Protein AF-A0A7J3XYF5-F1 (afdb_monomer_lite)

Sequence (61 aa):
MSSMVSEYASLWRDSLKILEDAYIGGRYLAKTYERVDVEKALRAVEELFRVIEVVEHNVFS

Organism: NCBI:txid1200300

Secondary structure (DSSP, 8-state):
-HHHHHHHHHHSHHHHHHHHHHHHHHHHS-----HHHHHHHHHHHHHHHHHHHHHHHHHH-

Radius of gyration: 13.87 Å; chains: 1; bounding box: 31×18×39 Å

pLDDT: mean 85.31, std 5.77, range [58.66, 92.81]

Foldseek 3Di:
DVVLVVVLCVVCVVLVVLVVCCVCCVPPNVDDDDPVSVVSNVVNVVVVVVSVVVVCVVPPD

Structure (mmCIF, N/CA/C/O backbone):
data_AF-A0A7J3XYF5-F1
#
_entry.id   AF-A0A7J3XYF5-F1
#
loop_
_atom_site.group_PDB
_atom_site.id
_atom_site.type_symbol
_atom_site.label_atom_id
_atom_site.label_alt_id
_atom_site.label_comp_id
_atom_site.label_asym_id
_atom_site.label_entity_id
_atom_site.label_seq_id
_atom_site.pdbx_PDB_ins_code
_atom_site.Cartn_x
_atom_site.Cartn_y
_atom_site.Cartn_z
_atom_site.occupancy
_atom_site.B_iso_or_equiv
_atom_site.auth_seq_id
_atom_site.auth_comp_id
_atom_site.auth_asym_id
_atom_site.auth_atom_id
_atom_site.pdbx_PDB_model_num
ATOM 1 N N . MET A 1 1 ? -10.248 7.132 16.346 1.00 58.66 1 MET A N 1
ATOM 2 C CA . MET A 1 1 ? -10.384 6.462 15.032 1.00 58.66 1 MET A CA 1
ATOM 3 C C . MET A 1 1 ? -9.804 7.282 13.890 1.00 58.66 1 MET A C 1
ATOM 5 O O . MET A 1 1 ? -8.809 6.849 13.333 1.00 58.66 1 MET A O 1
ATOM 9 N N . SER A 1 2 ? -10.346 8.467 13.577 1.00 68.62 2 SER A N 1
ATOM 10 C CA . SER A 1 2 ? -9.825 9.318 12.485 1.00 68.62 2 SER A CA 1
ATOM 11 C C . SER A 1 2 ? -8.331 9.674 12.627 1.00 68.62 2 SER A C 1
ATOM 13 O O . SER A 1 2 ? -7.600 9.679 11.638 1.00 68.62 2 SER A O 1
ATOM 15 N N . SER A 1 3 ? -7.846 9.876 13.860 1.00 79.75 3 SER A N 1
ATOM 16 C CA . SER A 1 3 ? -6.431 10.173 14.134 1.00 79.75 3 SER A CA 1
ATOM 17 C C . SER A 1 3 ? -5.479 9.051 13.711 1.00 79.75 3 SER A C 1
ATOM 19 O O . SER A 1 3 ? -4.486 9.329 13.058 1.00 79.75 3 SER A O 1
ATOM 21 N N . MET A 1 4 ? -5.813 7.792 14.004 1.00 77.25 4 MET A N 1
ATOM 22 C CA . MET A 1 4 ? -4.954 6.633 13.725 1.00 77.25 4 MET A CA 1
ATOM 23 C C . MET A 1 4 ? -4.796 6.385 12.221 1.00 77.25 4 MET A C 1
ATOM 25 O O . MET A 1 4 ? -3.690 6.173 11.735 1.00 77.25 4 MET A O 1
ATOM 29 N N . VAL A 1 5 ? -5.897 6.472 11.469 1.00 80.00 5 VAL A N 1
ATOM 30 C CA . VAL A 1 5 ? -5.864 6.352 10.003 1.00 80.00 5 VAL A CA 1
ATOM 31 C C . VAL A 1 5 ? -5.087 7.516 9.385 1.00 80.00 5 VAL A C 1
ATOM 33 O O . VAL A 1 5 ? -4.310 7.311 8.457 1.00 80.00 5 VAL A O 1
ATOM 36 N N . SER A 1 6 ? -5.253 8.730 9.921 1.00 83.56 6 SER A N 1
ATOM 37 C CA . SER A 1 6 ? -4.531 9.915 9.442 1.00 83.56 6 SER A CA 1
ATOM 38 C C . SER A 1 6 ? -3.030 9.840 9.739 1.00 83.56 6 SER A C 1
ATOM 40 O O . SER A 1 6 ? -2.223 10.176 8.875 1.00 83.56 6 SER A O 1
ATOM 42 N N . GLU A 1 7 ? -2.641 9.361 10.923 1.00 84.25 7 GLU A N 1
ATOM 43 C CA . GLU A 1 7 ? -1.241 9.114 11.286 1.00 84.25 7 GLU A CA 1
ATOM 44 C C . GLU A 1 7 ? -0.624 8.032 10.406 1.00 84.25 7 GLU A C 1
ATOM 46 O O . GLU A 1 7 ? 0.451 8.256 9.856 1.00 84.25 7 GLU A O 1
ATOM 51 N N . TYR A 1 8 ? -1.320 6.910 10.189 1.00 83.31 8 TYR A N 1
ATOM 52 C CA . TYR A 1 8 ? -0.862 5.867 9.272 1.00 83.31 8 TYR A CA 1
ATOM 53 C C . TYR A 1 8 ? -0.669 6.416 7.855 1.00 83.31 8 TYR A C 1
ATOM 55 O O . TYR A 1 8 ? 0.409 6.278 7.285 1.00 83.31 8 TYR A O 1
ATOM 63 N N . ALA A 1 9 ? -1.673 7.105 7.304 1.00 82.94 9 ALA A N 1
ATOM 64 C CA . ALA A 1 9 ? -1.588 7.692 5.970 1.00 82.94 9 ALA A CA 1
ATOM 65 C C . ALA A 1 9 ? -0.465 8.736 5.857 1.00 82.94 9 ALA A C 1
ATOM 67 O O . ALA A 1 9 ? 0.110 8.903 4.784 1.00 82.94 9 ALA A O 1
ATOM 68 N N . SER A 1 10 ? -0.139 9.438 6.946 1.00 86.62 10 SER A N 1
ATOM 69 C CA . SER A 1 10 ? 0.979 10.380 6.987 1.00 86.62 10 SER A CA 1
ATOM 70 C C . SER A 1 10 ? 2.336 9.675 7.061 1.00 86.62 10 SER A C 1
ATOM 72 O O . SER A 1 10 ? 3.241 10.047 6.320 1.00 86.62 10 SER A O 1
ATOM 74 N N . LEU A 1 11 ? 2.480 8.668 7.928 1.00 81.19 11 LEU A N 1
ATOM 75 C CA . LEU A 1 11 ? 3.715 7.898 8.128 1.00 81.19 11 LEU A CA 1
ATOM 76 C C . LEU A 1 11 ? 4.063 7.029 6.916 1.00 81.19 11 LEU A C 1
ATOM 78 O O . LEU A 1 11 ? 5.231 6.896 6.566 1.00 81.19 11 LEU A O 1
ATOM 82 N N . TRP A 1 12 ? 3.047 6.471 6.259 1.00 80.94 12 TRP A N 1
ATOM 83 C CA . TRP A 1 12 ? 3.201 5.482 5.192 1.00 80.94 12 TRP A CA 1
ATOM 84 C C . TRP A 1 12 ? 2.860 6.022 3.809 1.00 80.94 12 TRP A C 1
ATOM 86 O O . TRP A 1 12 ? 2.776 5.245 2.861 1.00 80.94 12 TRP A O 1
ATOM 96 N N . ARG A 1 13 ? 2.704 7.343 3.659 1.00 85.50 13 ARG A N 1
ATOM 97 C CA . ARG A 1 13 ? 2.376 8.001 2.383 1.00 85.50 13 ARG A CA 1
ATOM 98 C C . ARG A 1 13 ? 3.241 7.505 1.224 1.00 85.50 13 ARG A C 1
ATOM 100 O O . ARG A 1 13 ? 2.711 7.143 0.177 1.00 85.50 13 ARG A O 1
ATOM 107 N N . ASP A 1 14 ? 4.555 7.469 1.422 1.00 82.50 14 ASP A N 1
ATOM 108 C CA . ASP A 1 14 ? 5.506 7.072 0.380 1.00 82.50 14 ASP A CA 1
ATOM 109 C C . ASP A 1 14 ? 5.385 5.582 0.041 1.00 82.50 14 ASP A C 1
ATOM 111 O O . ASP A 1 14 ? 5.450 5.192 -1.122 1.00 82.50 14 ASP A O 1
ATOM 115 N N . SER A 1 15 ? 5.127 4.743 1.041 1.00 78.62 15 SER A N 1
ATOM 116 C CA . SER A 1 15 ? 4.912 3.306 0.855 1.00 78.62 15 SER A CA 1
ATOM 117 C C . SER A 1 15 ? 3.572 3.001 0.178 1.00 78.62 15 SER A C 1
ATOM 119 O O . SER A 1 15 ? 3.499 2.118 -0.673 1.00 78.62 15 SER A O 1
ATOM 121 N N . LEU A 1 16 ? 2.518 3.760 0.482 1.00 82.44 16 LEU A N 1
ATOM 122 C CA . LEU A 1 16 ? 1.229 3.672 -0.211 1.00 82.44 16 LEU A CA 1
ATOM 123 C C . LEU A 1 16 ? 1.350 4.121 -1.669 1.00 82.44 16 LEU A C 1
ATOM 125 O O . LEU A 1 16 ? 0.744 3.518 -2.554 1.00 82.44 16 LEU A O 1
ATOM 129 N N . LYS A 1 17 ? 2.200 5.118 -1.940 1.00 87.25 17 LYS A N 1
ATOM 130 C CA . LYS A 1 17 ? 2.531 5.526 -3.305 1.00 87.25 17 LYS A CA 1
ATOM 131 C C . LYS A 1 17 ? 3.204 4.401 -4.096 1.00 87.25 17 LYS A C 1
ATOM 133 O O . LYS A 1 17 ? 2.911 4.248 -5.274 1.00 87.25 17 LYS A O 1
ATOM 138 N N . ILE A 1 18 ? 4.031 3.562 -3.463 1.00 83.44 18 ILE A N 1
ATOM 139 C CA . ILE A 1 18 ? 4.605 2.373 -4.122 1.00 83.44 18 ILE A CA 1
ATOM 140 C C . ILE A 1 18 ? 3.498 1.418 -4.583 1.00 83.44 18 ILE A C 1
ATOM 142 O O . ILE A 1 18 ? 3.593 0.874 -5.680 1.00 83.44 18 ILE A O 1
ATOM 146 N N . LEU A 1 19 ? 2.440 1.228 -3.788 1.00 86.19 19 LEU A N 1
ATOM 147 C CA . LEU A 1 19 ? 1.308 0.375 -4.170 1.00 86.19 19 LEU A CA 1
ATOM 148 C C . LEU A 1 19 ? 0.519 0.967 -5.348 1.00 86.19 19 LEU A C 1
ATOM 150 O O . LEU A 1 19 ? 0.166 0.244 -6.281 1.00 86.19 19 LEU A O 1
ATOM 154 N N . GLU A 1 20 ? 0.289 2.280 -5.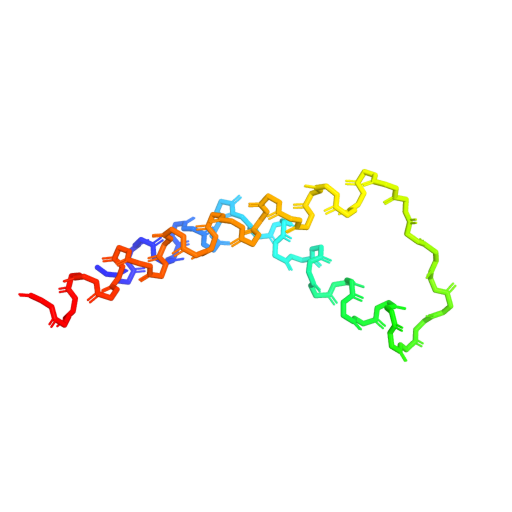339 1.00 87.44 20 GLU A N 1
ATOM 155 C CA . GLU A 1 20 ? -0.342 2.999 -6.453 1.00 87.44 20 GLU A CA 1
ATOM 156 C C . GLU A 1 20 ? 0.505 2.909 -7.735 1.00 87.44 20 GLU A C 1
ATOM 158 O O . GLU A 1 20 ? 0.011 2.539 -8.802 1.00 87.44 20 GLU A O 1
ATOM 163 N N . ASP A 1 21 ? 1.809 3.154 -7.628 1.00 85.44 21 ASP A N 1
ATOM 164 C CA . ASP A 1 21 ? 2.749 3.063 -8.743 1.00 85.44 21 ASP A CA 1
ATOM 165 C C . ASP A 1 21 ? 2.909 1.615 -9.239 1.00 85.44 21 ASP A C 1
ATOM 167 O O . ASP A 1 21 ? 3.159 1.386 -10.427 1.00 85.44 21 ASP A O 1
ATOM 171 N N . ALA A 1 22 ? 2.765 0.617 -8.360 1.00 86.12 22 ALA A N 1
ATOM 172 C CA . ALA A 1 22 ? 2.739 -0.797 -8.726 1.00 86.12 22 ALA A CA 1
ATOM 173 C C . ALA A 1 22 ? 1.490 -1.129 -9.554 1.00 86.12 22 ALA A C 1
ATOM 175 O O . ALA A 1 22 ? 1.580 -1.772 -10.599 1.00 86.12 22 ALA A O 1
ATOM 176 N N . TYR A 1 23 ? 0.332 -0.625 -9.131 1.00 87.06 23 TYR A N 1
ATOM 177 C CA . TYR A 1 23 ? -0.925 -0.778 -9.852 1.00 87.06 23 TYR A CA 1
ATOM 178 C C . TYR A 1 23 ? -0.884 -0.128 -11.239 1.00 87.06 23 TYR A C 1
ATOM 180 O O . TYR A 1 23 ? -1.266 -0.754 -12.230 1.00 87.06 23 TYR A O 1
ATOM 188 N N . ILE A 1 24 ? -0.424 1.125 -11.322 1.00 87.94 24 ILE A N 1
ATOM 189 C CA . ILE A 1 24 ? -0.363 1.858 -12.591 1.00 87.94 24 ILE A CA 1
ATOM 190 C C . ILE A 1 24 ? 0.702 1.233 -13.487 1.00 87.94 24 ILE A C 1
ATOM 192 O O . ILE A 1 24 ? 0.450 0.940 -14.657 1.00 87.94 24 ILE A O 1
ATOM 196 N N . GLY A 1 25 ? 1.888 1.004 -12.928 1.00 86.06 25 GLY A N 1
ATOM 197 C CA . GLY A 1 25 ? 3.031 0.514 -13.672 1.00 86.06 25 GLY A CA 1
ATOM 198 C C . GLY A 1 25 ? 2.843 -0.905 -14.192 1.00 86.06 25 GLY A C 1
ATOM 199 O O . GLY A 1 25 ? 3.228 -1.155 -15.319 1.00 86.06 25 GLY A O 1
ATOM 200 N N . GLY A 1 26 ? 2.195 -1.806 -13.451 1.00 83.81 26 GLY A N 1
ATOM 201 C CA . GLY A 1 26 ? 1.956 -3.176 -13.910 1.00 83.81 26 GLY A CA 1
ATOM 202 C C . GLY A 1 26 ? 0.864 -3.294 -14.975 1.00 83.81 26 GLY A C 1
ATOM 203 O O . GLY A 1 26 ? 0.814 -4.291 -15.691 1.00 83.81 26 GLY A O 1
ATOM 204 N N . ARG A 1 27 ? -0.028 -2.300 -15.077 1.00 82.56 27 ARG A N 1
ATOM 205 C CA . ARG A 1 27 ? -1.202 -2.358 -15.966 1.00 82.56 27 ARG A CA 1
ATOM 206 C C . ARG A 1 27 ? -1.125 -1.449 -17.178 1.00 82.56 27 ARG A C 1
ATOM 208 O O . ARG A 1 27 ? -1.719 -1.769 -18.203 1.00 82.56 27 ARG A O 1
ATOM 215 N N . TYR A 1 28 ? -0.423 -0.330 -17.064 1.00 86.62 28 TYR A N 1
ATOM 216 C CA . TYR A 1 28 ? -0.445 0.722 -18.079 1.00 86.62 28 TYR A CA 1
ATOM 217 C C . TYR A 1 28 ? 0.945 1.138 -18.552 1.00 86.62 28 TYR A C 1
ATOM 219 O O . TYR A 1 28 ? 1.048 1.848 -19.550 1.00 86.62 28 TYR A O 1
ATOM 227 N N . LEU A 1 29 ? 2.013 0.701 -17.877 1.00 78.69 29 LEU A N 1
ATOM 228 C CA . LEU A 1 29 ? 3.388 1.008 -18.261 1.00 78.69 29 LEU A CA 1
ATOM 229 C C . LEU A 1 29 ? 4.160 -0.296 -18.501 1.00 78.69 29 LEU A C 1
ATOM 231 O O . LEU A 1 29 ? 3.879 -1.328 -17.906 1.00 78.69 29 LEU A O 1
ATOM 235 N N . ALA A 1 30 ? 5.171 -0.277 -19.366 1.00 78.31 30 ALA A N 1
ATOM 236 C CA . ALA A 1 30 ? 6.086 -1.412 -19.520 1.00 78.31 30 ALA A CA 1
ATOM 237 C C . ALA A 1 30 ? 7.158 -1.379 -18.414 1.00 78.31 30 ALA A C 1
ATOM 239 O O . ALA A 1 30 ? 8.352 -1.278 -18.693 1.00 78.31 30 ALA A O 1
ATOM 240 N N . LYS A 1 31 ? 6.729 -1.357 -17.146 1.00 79.56 31 LYS A N 1
ATOM 241 C CA . LYS A 1 31 ? 7.624 -1.208 -15.994 1.00 79.56 31 LYS A CA 1
ATOM 242 C C . LYS A 1 31 ? 8.084 -2.580 -15.504 1.00 79.56 31 LYS A C 1
ATOM 244 O O . LYS A 1 31 ? 7.273 -3.468 -15.260 1.00 79.56 31 LYS A O 1
ATOM 249 N N . THR A 1 32 ? 9.390 -2.743 -15.336 1.00 82.31 32 THR A N 1
ATOM 250 C CA . THR A 1 32 ? 9.981 -3.891 -14.641 1.00 82.31 32 THR A CA 1
ATOM 251 C C . THR A 1 32 ? 10.147 -3.558 -13.164 1.00 82.31 32 THR A C 1
ATOM 253 O O . THR A 1 32 ? 10.543 -2.442 -12.831 1.00 82.31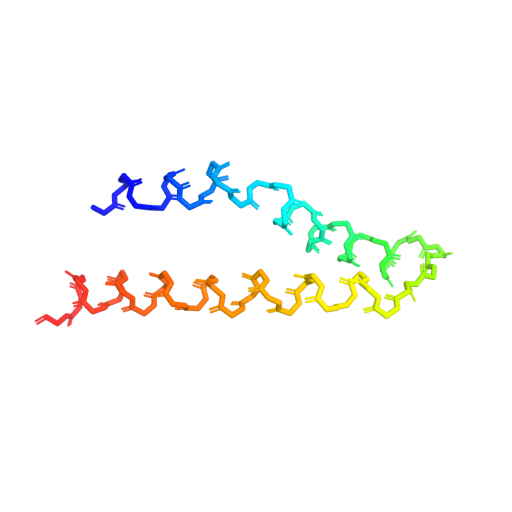 32 THR A O 1
ATOM 256 N N . TYR A 1 33 ? 9.859 -4.519 -12.291 1.00 84.00 33 TYR A N 1
ATOM 257 C CA . TYR A 1 33 ? 9.984 -4.364 -10.843 1.00 84.00 33 TYR A CA 1
ATOM 258 C C . TYR A 1 33 ? 11.179 -5.154 -10.333 1.00 84.00 33 TYR A C 1
ATOM 260 O O . TYR A 1 33 ? 11.383 -6.303 -10.735 1.00 84.00 33 TYR A O 1
ATOM 268 N N . GLU A 1 34 ? 11.944 -4.557 -9.426 1.00 89.50 34 GLU A N 1
ATOM 269 C CA . GLU A 1 34 ? 12.999 -5.269 -8.725 1.00 89.50 34 GLU A CA 1
ATOM 270 C C . GLU A 1 34 ? 12.447 -5.951 -7.474 1.00 89.50 34 GLU A C 1
ATOM 272 O O . GLU A 1 34 ? 11.416 -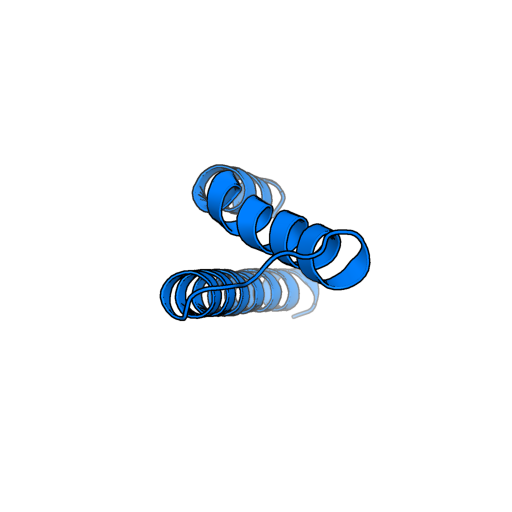5.573 -6.911 1.00 89.50 34 GLU A O 1
ATOM 277 N N . ARG A 1 35 ? 13.175 -6.956 -6.982 1.00 91.25 35 ARG A N 1
ATOM 278 C CA . ARG A 1 35 ? 12.815 -7.669 -5.751 1.00 91.25 35 ARG A CA 1
ATOM 279 C C . ARG A 1 35 ? 12.592 -6.713 -4.570 1.00 91.25 35 ARG A C 1
ATOM 281 O O . ARG A 1 35 ? 11.667 -6.915 -3.789 1.00 91.25 35 ARG A O 1
ATOM 288 N N . VAL A 1 36 ? 13.415 -5.669 -4.456 1.00 89.00 36 VAL A N 1
ATOM 289 C CA . VAL A 1 36 ? 13.316 -4.679 -3.373 1.00 89.00 36 VAL A CA 1
ATOM 290 C C . VAL A 1 36 ? 11.995 -3.903 -3.406 1.00 89.00 36 VAL A C 1
ATOM 292 O O . VAL A 1 36 ? 11.460 -3.571 -2.347 1.00 89.00 36 VAL A O 1
ATOM 295 N N . ASP A 1 37 ? 11.437 -3.652 -4.592 1.00 84.38 37 ASP A N 1
ATOM 296 C CA . ASP A 1 37 ? 10.151 -2.967 -4.745 1.00 84.38 37 ASP A CA 1
ATOM 297 C C . ASP A 1 37 ? 9.015 -3.843 -4.215 1.00 84.38 37 ASP A C 1
ATOM 299 O O . ASP A 1 37 ? 8.154 -3.379 -3.465 1.00 84.38 37 ASP A O 1
ATOM 303 N N . VAL A 1 38 ? 9.067 -5.139 -4.534 1.00 88.69 38 VAL A N 1
ATOM 304 C CA . VAL A 1 38 ? 8.099 -6.135 -4.058 1.00 88.69 38 VAL A CA 1
ATOM 305 C C . VAL A 1 38 ? 8.157 -6.267 -2.535 1.00 88.69 38 VAL A C 1
ATOM 307 O O . VAL A 1 38 ? 7.124 -6.233 -1.872 1.00 88.69 38 VAL A O 1
ATOM 310 N N . GLU A 1 39 ? 9.353 -6.353 -1.952 1.00 91.69 39 GLU A N 1
ATOM 311 C CA . GLU A 1 39 ? 9.521 -6.453 -0.495 1.00 91.69 39 GLU A CA 1
ATOM 312 C C . GLU A 1 39 ? 9.017 -5.206 0.250 1.00 91.69 39 GLU A C 1
ATOM 314 O O . GLU A 1 39 ? 8.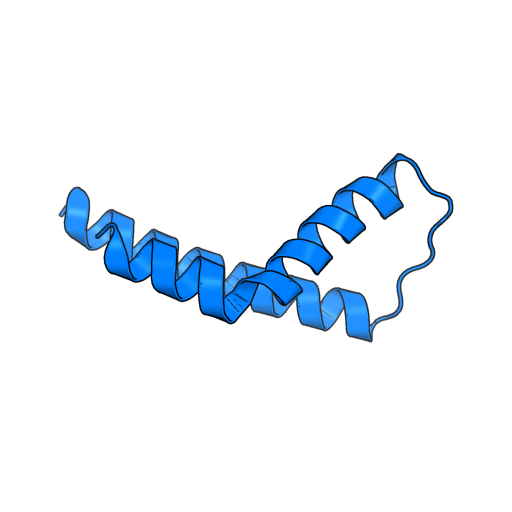537 -5.298 1.381 1.00 91.69 39 GLU A O 1
ATOM 319 N N . LYS A 1 40 ? 9.130 -4.015 -0.348 1.00 86.81 40 LYS A N 1
ATOM 320 C CA . LYS A 1 40 ? 8.543 -2.788 0.215 1.00 86.81 40 LYS A CA 1
ATOM 321 C C . LYS A 1 40 ? 7.018 -2.814 0.145 1.00 86.81 40 LYS A C 1
ATOM 323 O O . LYS A 1 40 ? 6.373 -2.510 1.145 1.00 86.81 40 LYS A O 1
ATOM 328 N N . ALA A 1 41 ? 6.457 -3.218 -0.994 1.00 87.06 41 ALA A N 1
ATOM 329 C CA . ALA A 1 41 ? 5.013 -3.333 -1.173 1.00 87.06 41 ALA A CA 1
ATOM 330 C C . ALA A 1 41 ? 4.387 -4.325 -0.177 1.00 87.06 41 ALA A C 1
ATOM 3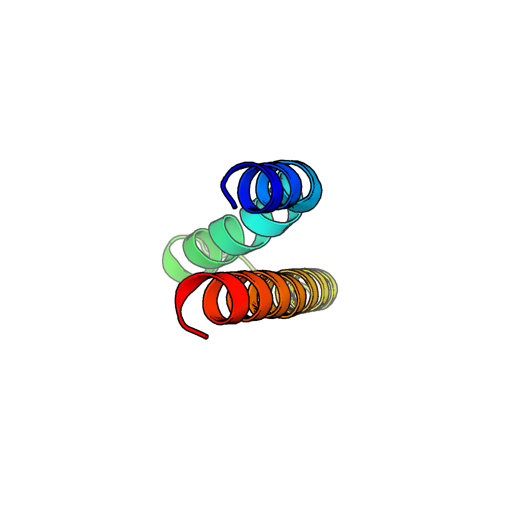32 O O . ALA A 1 41 ? 3.386 -4.003 0.457 1.00 87.06 41 ALA A O 1
ATOM 333 N N . LEU A 1 42 ? 5.006 -5.494 0.019 1.00 91.19 42 LEU A N 1
ATOM 334 C CA . LEU A 1 42 ? 4.525 -6.501 0.971 1.00 91.19 42 LEU A CA 1
ATOM 335 C C . LEU A 1 42 ? 4.478 -5.967 2.409 1.00 91.19 42 LEU A C 1
ATOM 337 O O . LEU A 1 42 ? 3.453 -6.101 3.071 1.00 91.19 42 LEU A O 1
ATOM 341 N N . ARG A 1 43 ? 5.541 -5.293 2.865 1.00 90.00 43 ARG A N 1
ATOM 342 C CA . ARG A 1 43 ? 5.577 -4.684 4.207 1.00 90.00 43 ARG A CA 1
ATOM 343 C C . ARG A 1 43 ? 4.479 -3.639 4.404 1.00 90.00 43 ARG A C 1
ATOM 345 O O . ARG A 1 43 ? 3.814 -3.645 5.433 1.00 90.00 43 ARG A O 1
ATOM 352 N N . ALA A 1 44 ? 4.259 -2.783 3.405 1.00 87.12 44 ALA A N 1
ATOM 353 C CA . ALA A 1 44 ? 3.207 -1.771 3.462 1.00 87.12 44 ALA A CA 1
ATOM 354 C C . ALA A 1 44 ? 1.808 -2.401 3.607 1.00 87.12 44 ALA A C 1
ATOM 356 O O . ALA A 1 44 ? 0.980 -1.907 4.372 1.00 87.12 44 ALA A O 1
ATOM 357 N N . VAL A 1 45 ? 1.559 -3.510 2.901 1.00 90.56 45 VAL A N 1
ATOM 358 C CA . VAL A 1 45 ? 0.293 -4.257 2.970 1.00 90.56 45 VAL A CA 1
ATOM 359 C C . VAL A 1 45 ? 0.104 -4.937 4.327 1.00 90.56 45 VAL A C 1
ATOM 361 O O . VAL A 1 45 ? -0.985 -4.860 4.891 1.00 90.56 45 VAL A O 1
ATOM 364 N N . GLU A 1 46 ? 1.141 -5.569 4.882 1.00 92.19 46 GLU A N 1
ATOM 365 C CA . GLU A 1 46 ? 1.063 -6.205 6.207 1.00 92.19 46 GLU A CA 1
ATOM 366 C C . GLU A 1 46 ? 0.675 -5.208 7.305 1.00 92.19 46 GLU A C 1
ATOM 368 O O . GLU A 1 46 ? -0.159 -5.501 8.161 1.00 92.19 46 GLU A O 1
ATOM 373 N N . GLU A 1 47 ? 1.246 -4.008 7.281 1.00 87.25 47 GLU A N 1
ATOM 374 C CA . GLU A 1 47 ? 0.904 -2.974 8.255 1.00 87.25 47 GLU A CA 1
ATOM 375 C C . GLU A 1 47 ? -0.482 -2.378 8.028 1.00 87.25 47 GLU A C 1
ATOM 377 O O . GLU A 1 47 ? -1.176 -2.077 9.001 1.00 87.25 47 GLU A O 1
ATOM 382 N N . LEU A 1 48 ? -0.914 -2.251 6.769 1.00 89.19 48 LEU A N 1
ATOM 383 C CA . LEU A 1 48 ? -2.275 -1.828 6.456 1.00 89.19 48 LEU A CA 1
ATOM 384 C C . LEU A 1 48 ? -3.298 -2.790 7.071 1.00 89.19 48 LEU A C 1
ATOM 386 O O . LEU A 1 48 ? -4.256 -2.334 7.694 1.00 89.19 48 LEU A O 1
ATOM 390 N N . PHE A 1 49 ? -3.075 -4.104 6.955 1.00 92.12 49 PHE A N 1
ATOM 391 C CA . PHE A 1 49 ? -3.951 -5.097 7.578 1.00 92.12 49 PHE A CA 1
ATOM 392 C C . PHE A 1 49 ? -4.014 -4.943 9.097 1.00 92.12 49 PHE A C 1
ATOM 394 O O . PHE A 1 49 ? -5.110 -4.950 9.647 1.00 92.12 49 PHE A O 1
ATOM 401 N N . ARG A 1 50 ? -2.885 -4.692 9.771 1.00 90.62 50 ARG A N 1
ATOM 402 C CA . ARG A 1 50 ? -2.887 -4.439 11.224 1.00 90.62 50 ARG A CA 1
ATOM 403 C C . ARG A 1 50 ? -3.723 -3.218 11.604 1.00 90.62 50 ARG A C 1
ATOM 405 O O . ARG A 1 50 ? -4.436 -3.253 12.602 1.00 90.62 50 ARG A O 1
ATOM 412 N N . VAL A 1 51 ? -3.648 -2.131 10.832 1.00 89.06 51 VAL A N 1
ATOM 413 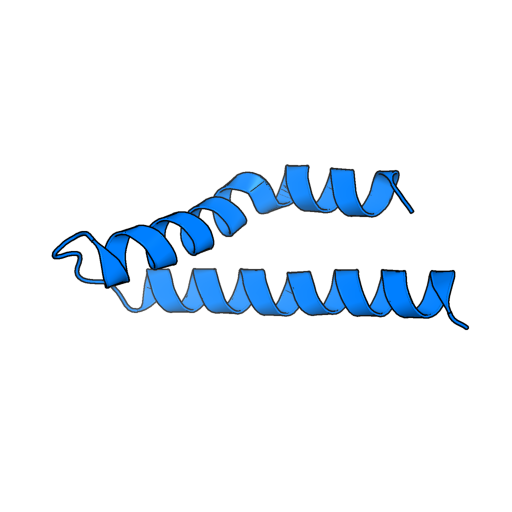C CA . VAL A 1 51 ? -4.478 -0.940 11.088 1.00 89.06 51 VAL A CA 1
ATOM 414 C C . VAL A 1 51 ? -5.957 -1.260 10.889 1.00 89.06 51 VAL A C 1
ATOM 416 O O . VAL A 1 51 ? -6.775 -0.842 11.707 1.00 89.06 51 VAL A O 1
ATOM 419 N N . ILE A 1 52 ? -6.297 -2.012 9.839 1.00 90.31 52 ILE A N 1
ATOM 420 C CA . ILE A 1 52 ? -7.674 -2.446 9.575 1.00 90.31 52 ILE A CA 1
ATOM 421 C C . ILE A 1 52 ? -8.194 -3.295 10.736 1.00 90.31 52 ILE A C 1
ATOM 423 O O . ILE A 1 52 ? -9.240 -2.959 11.277 1.00 90.31 52 ILE A O 1
ATOM 427 N N . GLU A 1 53 ? -7.448 -4.306 11.184 1.00 92.81 53 GLU A N 1
ATOM 428 C CA . GLU A 1 53 ? -7.831 -5.165 12.315 1.00 92.81 53 GLU A CA 1
ATOM 429 C C . GLU A 1 53 ? -8.099 -4.353 13.590 1.00 92.81 53 GLU A C 1
ATOM 431 O O . GLU A 1 53 ? -9.108 -4.552 14.267 1.00 92.81 53 GLU A O 1
ATOM 436 N N . VAL A 1 54 ? -7.227 -3.390 13.909 1.00 90.06 54 VAL A N 1
ATOM 437 C CA . VAL A 1 54 ? -7.408 -2.515 15.077 1.00 90.06 54 VAL A CA 1
ATOM 438 C C . VAL A 1 54 ? -8.655 -1.643 14.927 1.00 90.06 54 VAL A C 1
ATOM 440 O O . VAL A 1 54 ? -9.386 -1.440 15.897 1.00 90.06 54 VAL A O 1
ATOM 443 N N . VAL A 1 55 ? -8.918 -1.099 13.738 1.00 88.88 55 VAL A N 1
ATOM 444 C CA . VAL A 1 55 ? -10.124 -0.297 13.490 1.00 88.88 55 VAL A CA 1
ATOM 445 C C . VAL A 1 55 ? -11.378 -1.165 13.573 1.00 88.88 55 VAL A C 1
ATOM 447 O O . VAL A 1 55 ? -12.326 -0.768 14.245 1.00 88.88 55 VAL A O 1
ATOM 450 N N . GLU A 1 56 ? -11.381 -2.341 12.949 1.00 91.31 56 GLU A N 1
ATOM 451 C CA . GLU A 1 56 ? -12.507 -3.275 12.979 1.00 91.31 56 GLU A CA 1
ATOM 452 C C . GLU A 1 56 ? -12.841 -3.695 14.408 1.00 91.31 56 GLU A C 1
ATOM 454 O O . GLU A 1 56 ? -14.000 -3.593 14.814 1.00 91.31 56 GLU A O 1
ATOM 459 N N . HIS A 1 57 ? -11.832 -4.070 15.199 1.00 91.75 57 HIS A N 1
ATOM 460 C CA . HIS A 1 57 ? -12.033 -4.429 16.599 1.00 91.75 57 HIS A CA 1
ATOM 461 C C . HIS A 1 57 ? -12.627 -3.262 17.404 1.00 91.75 57 HIS A C 1
ATOM 463 O O . HIS A 1 57 ? -13.554 -3.474 18.176 1.00 91.75 57 HIS A O 1
ATOM 469 N N . ASN A 1 58 ? -12.148 -2.030 17.201 1.00 87.38 58 ASN A N 1
ATOM 470 C CA . ASN A 1 58 ? -12.633 -0.857 17.939 1.00 87.38 58 ASN A CA 1
ATOM 471 C C . ASN A 1 58 ? -14.046 -0.394 17.542 1.00 87.38 58 ASN A C 1
ATOM 473 O O . ASN A 1 58 ? -14.666 0.359 18.292 1.00 87.38 58 ASN A O 1
ATOM 477 N N . VAL A 1 59 ? -14.520 -0.736 16.340 1.00 88.06 59 VAL A N 1
ATOM 478 C CA . VAL A 1 59 ? -15.840 -0.313 15.837 1.00 88.06 59 VAL A CA 1
ATOM 479 C C . VAL A 1 59 ? -16.901 -1.375 16.078 1.00 88.06 59 VAL A C 1
ATOM 481 O O . VAL A 1 59 ? -18.040 -1.037 16.396 1.00 88.06 59 VAL A O 1
ATOM 484 N N . PHE A 1 60 ? -16.549 -2.639 15.855 1.00 88.56 60 PHE A N 1
ATOM 485 C CA . PHE A 1 60 ? -17.514 -3.728 15.728 1.00 88.56 60 PHE A CA 1
ATOM 486 C C . PHE A 1 60 ? -17.465 -4.741 16.877 1.00 88.56 60 PHE A C 1
ATOM 488 O O . PHE A 1 60 ? -18.268 -5.673 16.869 1.00 88.56 60 PHE A O 1
ATOM 495 N N . SER A 1 61 ? -16.555 -4.590 17.846 1.00 78.19 61 SER A N 1
ATOM 496 C CA . SER A 1 61 ? -16.506 -5.402 19.077 1.00 78.19 61 SER A CA 1
ATOM 497 C C . SER A 1 61 ? -16.650 -4.533 20.319 1.00 78.19 61 SER A C 1
ATOM 499 O O . SER A 1 61 ? -17.171 -5.066 21.321 1.00 78.19 61 SER A O 1
#

InterPro domains:
  IPR007842 HEPN domain [PF05168] (10-53)